Protein AF-A0AA85AE60-F1 (afdb_monomer_lite)

Secondary structure (DSSP, 8-state):
----TTSS------HHHHHTSHHHHHHHHHHHHHHHHHHHHHHHSEETTEETTTT-HHHHHHHHHHHHHHHHHHHHHHHHHHHHHHS--HHHHHHHHHHHHHHTT--

pLDDT: mean 76.86, std 14.76, range [42.75, 95.88]

Radius of gyration: 19.45 Å; chains: 1; bounding box: 52×34×49 Å

Foldseek 3Di:
DDDPVLPPPPPDPVVVVVCPPPVLVVLVVLLVVLVVQLVCLVPPQADPNAGPPVSDPVVSVVSNVVSVVSNVVSVVVSVVSVSVVSVPDPVVVVVVVVVCVVVVDPD

Structure (mmCIF, N/CA/C/O backbone):
data_AF-A0AA85AE60-F1
#
_entry.id   AF-A0AA85AE60-F1
#
loop_
_atom_site.group_PDB
_atom_site.id
_atom_site.type_symbol
_atom_site.label_atom_id
_atom_site.label_alt_id
_atom_site.label_comp_id
_atom_site.label_asym_id
_atom_site.label_entity_id
_atom_site.label_seq_id
_atom_site.pdbx_PDB_ins_code
_atom_site.Cartn_x
_atom_site.Cartn_y
_atom_site.Cartn_z
_atom_site.occupancy
_atom_site.B_iso_or_equiv
_atom_site.auth_seq_id
_atom_site.auth_comp_id
_atom_site.auth_asym_id
_atom_site.auth_atom_id
_atom_site.pdbx_PDB_model_num
ATOM 1 N N . MET A 1 1 ? -32.768 -12.875 -0.450 1.00 42.75 1 MET A N 1
ATOM 2 C CA . MET A 1 1 ? -32.727 -11.400 -0.407 1.00 42.75 1 MET A CA 1
ATOM 3 C C . MET A 1 1 ? -32.156 -11.028 0.954 1.00 42.75 1 MET A C 1
ATOM 5 O O . MET A 1 1 ? -32.898 -10.994 1.924 1.00 42.75 1 MET A O 1
ATOM 9 N N . PHE A 1 2 ? -30.829 -10.953 1.073 1.00 45.03 2 PHE A N 1
ATOM 10 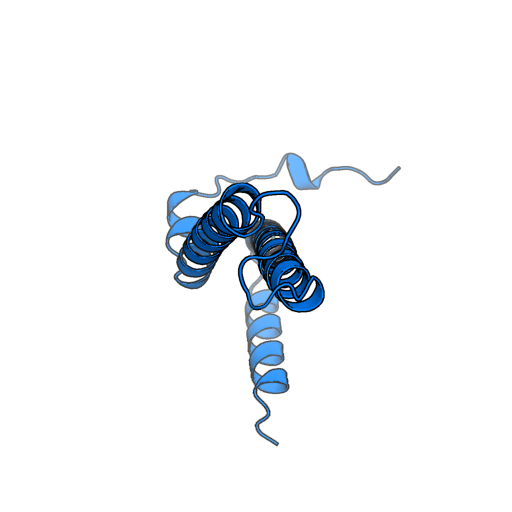C CA . PHE A 1 2 ? -30.182 -10.602 2.342 1.00 45.03 2 PHE A CA 1
ATOM 11 C C . PHE A 1 2 ? -30.382 -9.103 2.584 1.00 45.03 2 PHE A C 1
ATOM 13 O O . PHE A 1 2 ? -30.146 -8.332 1.650 1.00 45.03 2 PHE A O 1
ATOM 20 N N . PRO A 1 3 ? -30.848 -8.680 3.767 1.00 57.09 3 PRO A N 1
ATOM 21 C CA . PRO A 1 3 ? -31.067 -7.273 4.020 1.00 57.09 3 PRO A CA 1
ATOM 22 C C . PRO A 1 3 ? -29.710 -6.591 4.225 1.00 57.09 3 PRO A C 1
ATOM 24 O O . PRO A 1 3 ? -28.833 -7.075 4.941 1.00 57.09 3 PRO A O 1
ATOM 27 N N . ILE A 1 4 ? -29.530 -5.472 3.532 1.00 61.53 4 ILE A N 1
ATOM 28 C CA . ILE A 1 4 ? -28.332 -4.621 3.509 1.00 61.53 4 ILE A CA 1
ATOM 29 C C . ILE A 1 4 ? -28.291 -3.707 4.749 1.00 61.53 4 ILE A C 1
ATOM 31 O O . ILE A 1 4 ? -27.869 -2.555 4.675 1.00 61.53 4 ILE A O 1
ATOM 35 N N . ASP A 1 5 ? -28.701 -4.239 5.908 1.00 55.22 5 ASP A N 1
ATOM 36 C CA . ASP A 1 5 ? -28.937 -3.455 7.128 1.00 55.22 5 ASP A CA 1
ATOM 37 C C . ASP A 1 5 ? -27.684 -2.850 7.769 1.00 55.22 5 ASP A C 1
ATOM 39 O O . ASP A 1 5 ? -27.751 -1.932 8.586 1.00 55.22 5 ASP A O 1
ATOM 43 N N . TRP A 1 6 ? -26.515 -3.293 7.317 1.00 54.78 6 TRP A N 1
ATOM 44 C CA . TRP A 1 6 ? -25.213 -2.856 7.811 1.00 54.78 6 TRP A CA 1
ATO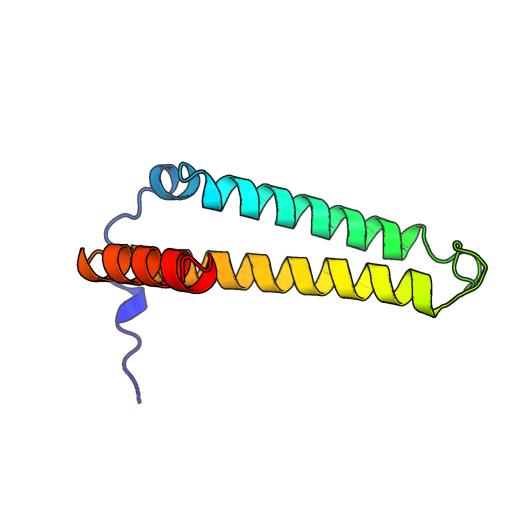M 45 C C . TRP A 1 6 ? -24.776 -1.478 7.305 1.00 54.78 6 TRP A C 1
ATOM 47 O O . TRP A 1 6 ? -23.822 -0.922 7.843 1.00 54.78 6 TRP A O 1
ATOM 57 N N . VAL A 1 7 ? -25.439 -0.916 6.286 1.00 55.22 7 VAL A N 1
ATOM 58 C CA . VAL A 1 7 ? -25.030 0.371 5.692 1.00 55.22 7 VAL A CA 1
ATOM 59 C C . VAL A 1 7 ? -25.624 1.571 6.438 1.00 55.22 7 VAL A C 1
ATOM 61 O O . VAL A 1 7 ? -24.998 2.623 6.489 1.00 55.22 7 VAL A O 1
ATOM 64 N N . TYR A 1 8 ? -26.802 1.439 7.055 1.00 52.97 8 TYR A N 1
ATOM 65 C CA . TYR A 1 8 ? -27.524 2.581 7.645 1.00 52.97 8 TYR A CA 1
ATOM 66 C C . TYR A 1 8 ? -27.244 2.818 9.134 1.00 52.97 8 TYR A C 1
ATOM 68 O O . TYR A 1 8 ? -27.627 3.859 9.663 1.00 52.97 8 TYR A O 1
ATOM 76 N N . THR A 1 9 ? -26.559 1.897 9.819 1.00 54.38 9 THR A N 1
ATOM 77 C CA . THR A 1 9 ? -26.266 2.011 11.259 1.00 54.38 9 THR A CA 1
ATOM 78 C C . THR A 1 9 ? -24.899 2.627 11.575 1.00 54.38 9 THR A C 1
ATOM 80 O O . THR A 1 9 ? -24.366 2.380 12.654 1.00 54.38 9 THR A O 1
ATOM 83 N N . THR A 1 10 ? -24.310 3.436 10.684 1.00 58.50 10 THR A N 1
ATOM 84 C CA . THR A 1 10 ? -23.038 4.125 10.965 1.00 58.50 10 THR A CA 1
ATOM 85 C C . THR A 1 10 ? -23.244 5.211 12.031 1.00 58.50 10 THR A C 1
ATOM 87 O O . THR A 1 10 ? -23.318 6.407 11.743 1.00 58.50 10 THR A O 1
ATOM 90 N N . THR A 1 11 ? -23.375 4.795 13.290 1.00 52.00 11 THR A N 1
ATOM 91 C CA . THR A 1 11 ? -23.123 5.607 14.478 1.00 52.00 11 THR A CA 1
ATOM 92 C C . THR A 1 11 ? -21.799 6.304 14.254 1.00 52.00 11 THR A C 1
ATOM 94 O O . THR A 1 11 ? -20.821 5.594 14.048 1.00 52.00 11 THR A O 1
ATOM 97 N N . ARG A 1 12 ? -21.798 7.647 14.205 1.00 53.22 12 ARG A N 1
ATOM 98 C CA . ARG A 1 12 ? -20.643 8.509 13.891 1.00 53.22 12 ARG A CA 1
ATOM 99 C C . ARG A 1 12 ? -19.307 7.796 14.132 1.00 53.22 12 ARG A C 1
ATOM 101 O O . ARG A 1 12 ? -18.786 7.819 15.244 1.00 53.22 12 ARG A O 1
ATOM 108 N N . LEU A 1 13 ? -18.757 7.159 13.096 1.00 55.78 13 LEU A N 1
ATOM 109 C CA . LEU A 1 13 ? -17.343 6.838 13.115 1.00 55.78 13 LEU A CA 1
ATOM 110 C C . LEU A 1 13 ? -16.679 8.199 13.005 1.00 55.78 13 LEU A C 1
ATOM 112 O O . LEU A 1 13 ? -16.704 8.792 11.930 1.00 55.78 13 LEU A O 1
ATOM 116 N N . GLU A 1 14 ? -16.182 8.723 14.123 1.00 64.50 14 GLU A N 1
ATOM 117 C CA . GLU A 1 14 ? -15.282 9.869 14.133 1.00 64.50 14 GLU A CA 1
ATOM 118 C C . GLU A 1 14 ? -14.069 9.445 13.285 1.00 64.50 14 GLU A C 1
ATOM 120 O O . GLU A 1 14 ? -13.224 8.676 13.756 1.00 64.50 14 GLU A O 1
ATOM 125 N N . PRO A 1 15 ? -13.978 9.857 12.001 1.00 65.06 15 PRO A N 1
ATOM 126 C CA . PRO A 1 15 ? -13.004 9.294 11.058 1.00 65.06 15 PRO A CA 1
ATOM 127 C C . PRO A 1 15 ? -11.575 9.560 11.536 1.00 65.06 15 PRO A C 1
ATOM 129 O O . PRO A 1 15 ? -10.637 8.831 11.219 1.00 65.06 15 PRO A O 1
ATOM 132 N N . ILE A 1 16 ? -11.439 10.607 12.348 1.00 69.12 16 ILE A N 1
ATOM 133 C CA . ILE A 1 16 ? -10.211 11.039 12.983 1.00 69.12 16 ILE A CA 1
ATOM 134 C C . ILE A 1 16 ? -9.649 9.986 13.947 1.00 69.12 16 ILE A C 1
ATOM 136 O O . ILE A 1 16 ? -8.437 9.786 13.966 1.00 69.12 16 ILE A O 1
ATOM 140 N N . ASP A 1 17 ? -10.493 9.255 14.681 1.00 71.06 17 ASP A N 1
ATOM 141 C CA . ASP A 1 17 ? -10.051 8.235 15.639 1.00 71.06 17 ASP A CA 1
ATOM 142 C C . ASP A 1 17 ? -9.656 6.930 14.940 1.00 71.06 17 ASP A C 1
ATOM 144 O O . ASP A 1 17 ? -8.734 6.238 15.380 1.00 71.06 17 ASP A O 1
ATOM 148 N N . TYR A 1 18 ? -10.294 6.623 13.807 1.00 70.94 18 TYR A N 1
ATOM 149 C CA . TYR A 1 18 ? -9.914 5.506 12.941 1.00 70.94 18 TYR A CA 1
ATOM 150 C C . TYR A 1 18 ? -8.541 5.738 12.299 1.00 70.94 18 TYR A C 1
ATOM 152 O O . TYR A 1 18 ? -7.648 4.893 12.397 1.00 70.94 18 TYR A O 1
ATOM 160 N N . VAL A 1 19 ? -8.339 6.920 11.708 1.00 76.81 19 VAL A N 1
ATOM 161 C CA . VAL A 1 19 ? -7.067 7.305 11.076 1.00 76.81 19 VAL A CA 1
ATOM 162 C C . VAL A 1 19 ? -5.936 7.411 12.102 1.00 76.81 19 VAL A C 1
ATOM 164 O O . VAL A 1 19 ? -4.779 7.193 11.758 1.00 76.81 19 VAL A O 1
ATOM 167 N N . ARG A 1 20 ? -6.239 7.672 13.380 1.00 79.06 20 ARG A N 1
ATOM 168 C CA . ARG A 1 20 ? -5.233 7.742 14.452 1.00 79.06 20 ARG A CA 1
ATOM 169 C C . ARG A 1 20 ? -4.595 6.393 14.789 1.00 79.06 20 ARG A C 1
ATOM 171 O O . ARG A 1 20 ? -3.565 6.356 15.462 1.00 79.06 20 ARG A O 1
ATOM 178 N N . LYS A 1 21 ? -5.181 5.277 14.349 1.00 79.81 21 LYS A N 1
ATOM 179 C CA . LYS A 1 21 ? -4.616 3.951 14.598 1.00 79.81 21 LYS A CA 1
ATOM 180 C C . LYS A 1 21 ? -3.289 3.802 13.839 1.00 79.81 21 LYS A C 1
ATOM 182 O O . LYS A 1 21 ? -3.283 3.925 12.614 1.00 79.81 21 LYS A O 1
ATOM 187 N N . PRO A 1 22 ? -2.175 3.454 14.510 1.00 84.44 22 PRO A N 1
ATOM 188 C CA . PRO A 1 22 ? -0.855 3.393 13.871 1.00 84.44 22 PRO A CA 1
ATOM 189 C C . PRO A 1 22 ? -0.812 2.409 12.691 1.00 84.44 22 PRO A C 1
ATOM 191 O O . PRO A 1 22 ? -0.172 2.677 11.678 1.00 84.44 22 PRO A O 1
ATOM 194 N N . GLN A 1 23 ? -1.566 1.311 12.785 1.00 84.00 23 GLN A N 1
ATOM 195 C CA . GLN A 1 23 ? -1.739 0.334 11.706 1.00 84.00 23 GLN A CA 1
ATOM 196 C C . GLN A 1 23 ? -2.395 0.922 10.444 1.00 84.00 23 GLN A C 1
ATOM 198 O O . GLN A 1 23 ? -1.960 0.619 9.336 1.00 84.00 23 GLN A O 1
ATOM 203 N N . VAL A 1 24 ? -3.395 1.799 10.592 1.00 86.75 24 VAL A N 1
ATOM 204 C CA . VAL A 1 24 ? -4.094 2.435 9.461 1.00 86.75 24 VAL A CA 1
ATOM 205 C C . VAL A 1 24 ? -3.168 3.433 8.772 1.00 86.75 24 VAL A C 1
ATOM 207 O O . VAL A 1 24 ? -3.072 3.436 7.547 1.00 86.75 24 VAL A O 1
ATOM 210 N N . ILE A 1 25 ? -2.417 4.218 9.552 1.00 88.31 25 ILE A N 1
ATOM 211 C CA . ILE A 1 25 ? -1.424 5.169 9.032 1.00 88.31 25 ILE A CA 1
ATOM 212 C C . ILE A 1 25 ? -0.372 4.437 8.197 1.00 88.31 25 ILE A C 1
ATOM 214 O O . ILE A 1 25 ? -0.094 4.833 7.067 1.00 88.31 25 ILE A O 1
ATOM 218 N N . LEU A 1 26 ? 0.180 3.341 8.724 1.00 91.69 26 LEU A N 1
ATOM 219 C CA . LEU A 1 26 ? 1.184 2.559 8.009 1.00 91.69 26 LEU A CA 1
ATOM 220 C C . LEU A 1 26 ? 0.628 1.995 6.694 1.00 91.69 26 LEU A C 1
ATOM 222 O O . LEU A 1 26 ? 1.285 2.100 5.661 1.00 91.69 26 LEU A O 1
ATOM 226 N N . ARG A 1 27 ? -0.600 1.456 6.700 1.00 91.12 27 ARG A N 1
ATOM 227 C CA . ARG A 1 27 ? -1.257 0.960 5.480 1.00 91.12 27 ARG A CA 1
ATOM 228 C C . ARG A 1 27 ? -1.475 2.070 4.451 1.00 91.12 27 ARG A C 1
ATOM 230 O O . ARG A 1 27 ? -1.231 1.836 3.274 1.00 91.12 27 ARG A O 1
ATOM 237 N N . LEU A 1 28 ? -1.874 3.272 4.872 1.00 91.44 28 LEU A N 1
ATOM 238 C CA . LEU A 1 28 ? -2.022 4.423 3.972 1.00 91.44 28 LEU A CA 1
ATOM 239 C C . LEU A 1 28 ? -0.688 4.822 3.330 1.00 91.44 28 LEU A C 1
ATOM 241 O O . LEU A 1 28 ? -0.641 5.059 2.125 1.00 91.44 28 LEU A O 1
ATOM 245 N N . ILE A 1 29 ? 0.403 4.835 4.101 1.00 94.94 29 ILE A N 1
ATOM 246 C CA . ILE A 1 29 ? 1.749 5.101 3.573 1.00 94.94 29 ILE A CA 1
ATOM 247 C C . ILE A 1 29 ? 2.137 4.038 2.537 1.00 94.94 29 ILE A C 1
ATOM 249 O O . ILE A 1 29 ? 2.596 4.385 1.451 1.00 94.94 29 ILE A O 1
ATOM 253 N N . ILE A 1 30 ? 1.906 2.754 2.834 1.00 94.94 30 ILE A N 1
ATOM 254 C CA . ILE A 1 30 ? 2.210 1.647 1.913 1.00 94.94 30 ILE A CA 1
ATOM 255 C C . ILE A 1 30 ? 1.388 1.754 0.625 1.00 94.94 30 ILE A C 1
ATOM 257 O O . ILE A 1 30 ? 1.927 1.536 -0.454 1.00 94.94 30 ILE A O 1
ATOM 261 N N . VAL A 1 31 ? 0.108 2.125 0.711 1.00 94.75 31 VAL A N 1
ATOM 262 C CA . VAL A 1 31 ? -0.740 2.351 -0.471 1.00 94.75 31 VAL A CA 1
ATOM 263 C C . VAL A 1 31 ? -0.159 3.451 -1.357 1.00 94.75 31 VAL A C 1
ATOM 265 O O . VAL A 1 31 ? -0.071 3.264 -2.568 1.00 94.75 31 VAL A O 1
ATOM 268 N N . ILE A 1 32 ? 0.274 4.572 -0.771 1.00 95.50 32 ILE A N 1
ATOM 269 C CA . ILE A 1 32 ? 0.887 5.677 -1.522 1.00 95.50 32 ILE A CA 1
ATOM 270 C C . ILE A 1 32 ? 2.179 5.211 -2.198 1.00 95.50 32 ILE A C 1
ATOM 272 O O . ILE A 1 32 ? 2.347 5.430 -3.397 1.00 95.50 32 ILE A O 1
ATOM 276 N N . LEU A 1 33 ? 3.064 4.535 -1.461 1.00 93.94 33 LEU A N 1
ATOM 277 C CA . LEU A 1 33 ? 4.313 4.004 -2.012 1.00 93.94 33 LEU A CA 1
ATOM 278 C C . LEU A 1 33 ? 4.052 3.007 -3.149 1.00 93.94 33 LEU A C 1
ATOM 280 O O . LEU A 1 33 ? 4.653 3.133 -4.209 1.00 93.94 33 LEU A O 1
ATOM 284 N N . ALA A 1 34 ? 3.091 2.095 -2.985 1.00 94.94 34 ALA A N 1
ATOM 285 C CA . ALA A 1 34 ? 2.727 1.131 -4.020 1.00 94.94 34 ALA A CA 1
ATOM 286 C C . ALA A 1 34 ? 2.216 1.811 -5.302 1.00 94.94 34 ALA A C 1
ATOM 288 O O . ALA A 1 34 ? 2.564 1.383 -6.400 1.00 94.94 34 ALA A O 1
ATOM 289 N N . VAL A 1 35 ? 1.428 2.888 -5.191 1.00 94.25 35 VAL A N 1
ATOM 290 C CA . VAL A 1 35 ? 0.970 3.671 -6.355 1.00 94.25 35 VAL A CA 1
ATOM 291 C C . VAL A 1 35 ? 2.141 4.359 -7.056 1.00 94.25 35 VAL A C 1
ATOM 293 O O . VAL A 1 35 ? 2.208 4.352 -8.287 1.00 94.25 35 VAL A O 1
ATOM 296 N N . VAL A 1 36 ? 3.073 4.927 -6.289 1.00 94.56 36 VAL A N 1
ATOM 297 C CA . VAL A 1 36 ? 4.289 5.546 -6.834 1.00 94.56 36 VAL A CA 1
ATOM 298 C C . VAL A 1 36 ? 5.137 4.506 -7.570 1.00 94.56 36 VAL A C 1
ATOM 300 O O . VAL A 1 36 ? 5.525 4.751 -8.711 1.00 94.56 36 VAL A O 1
ATOM 303 N N . ASP A 1 37 ? 5.349 3.326 -6.986 1.00 92.38 37 ASP A N 1
ATOM 304 C CA . ASP A 1 37 ? 6.097 2.242 -7.630 1.00 92.38 37 ASP A CA 1
ATOM 305 C C . ASP A 1 37 ? 5.424 1.767 -8.920 1.00 92.38 37 ASP A C 1
ATOM 307 O O . ASP A 1 37 ? 6.098 1.597 -9.933 1.00 92.38 37 ASP A O 1
ATOM 311 N N . ILE A 1 38 ? 4.094 1.620 -8.942 1.00 92.62 38 ILE A N 1
ATOM 312 C CA . ILE A 1 38 ? 3.361 1.269 -10.170 1.00 92.62 38 ILE A CA 1
ATOM 313 C C . ILE A 1 38 ? 3.602 2.322 -11.263 1.00 92.62 38 ILE A C 1
ATOM 315 O O . ILE A 1 38 ? 3.846 1.965 -12.418 1.00 92.62 38 ILE A O 1
ATOM 319 N N . ALA A 1 39 ? 3.577 3.613 -10.916 1.00 91.50 39 ALA A N 1
ATOM 320 C CA . ALA A 1 39 ? 3.827 4.694 -11.868 1.00 91.50 39 ALA A CA 1
ATOM 321 C C . ALA A 1 39 ? 5.267 4.680 -12.405 1.00 91.50 39 ALA A C 1
ATOM 323 O O . ALA A 1 39 ? 5.476 4.897 -13.602 1.00 91.50 39 ALA A O 1
ATOM 324 N N . ILE A 1 40 ? 6.253 4.393 -11.550 1.00 89.56 40 ILE A N 1
ATOM 325 C CA . ILE A 1 40 ? 7.657 4.244 -11.953 1.00 89.56 40 ILE A CA 1
ATOM 326 C C . ILE A 1 40 ? 7.812 3.032 -12.871 1.00 89.56 40 ILE A C 1
ATOM 328 O O . ILE A 1 40 ? 8.441 3.136 -13.922 1.00 89.56 40 ILE A O 1
ATOM 332 N N . VAL A 1 41 ? 7.205 1.896 -12.528 1.00 88.88 41 VAL A N 1
ATOM 333 C CA . VAL A 1 41 ? 7.315 0.677 -13.332 1.00 88.88 41 VAL A CA 1
ATOM 334 C C . VAL A 1 41 ? 6.664 0.863 -14.708 1.00 88.88 41 VAL A C 1
ATOM 336 O O . VAL A 1 41 ? 7.208 0.418 -15.718 1.00 88.88 41 VAL A O 1
ATOM 339 N N . HIS A 1 42 ? 5.533 1.567 -14.783 1.00 86.56 42 HIS A N 1
ATOM 340 C CA . HIS A 1 42 ? 4.842 1.795 -16.050 1.00 86.56 42 HIS A CA 1
ATOM 341 C C . HIS A 1 42 ? 5.583 2.773 -16.975 1.00 86.56 42 HIS A C 1
ATOM 343 O O . HIS A 1 42 ? 5.647 2.538 -18.179 1.00 86.56 42 HIS A O 1
ATOM 349 N N . ASN A 1 43 ? 6.161 3.847 -16.425 1.00 85.19 43 ASN A N 1
ATOM 350 C CA . ASN A 1 43 ? 6.783 4.910 -17.225 1.00 85.19 43 ASN A CA 1
ATOM 351 C C . ASN A 1 43 ? 8.300 4.755 -17.406 1.00 85.19 43 ASN A C 1
ATOM 353 O O . ASN A 1 43 ? 8.848 5.227 -18.397 1.00 85.19 43 ASN A O 1
ATOM 357 N N . GLY A 1 44 ? 8.989 4.154 -16.435 1.00 79.00 44 GLY A N 1
ATOM 358 C CA . GLY A 1 44 ? 10.452 4.132 -16.356 1.00 79.00 44 GLY A CA 1
ATOM 359 C C . GLY A 1 44 ? 11.088 2.756 -16.537 1.00 79.00 44 GLY A C 1
ATOM 360 O O . GLY A 1 44 ? 12.274 2.679 -16.848 1.00 79.00 44 GLY A O 1
ATOM 361 N N . CYS A 1 45 ? 10.333 1.665 -16.373 1.00 78.12 45 CYS A N 1
ATOM 362 C CA . CYS A 1 45 ? 10.897 0.314 -16.482 1.00 78.12 45 CYS A CA 1
ATOM 363 C C . CYS A 1 45 ? 10.960 -0.208 -17.921 1.00 78.12 45 CYS A C 1
ATOM 365 O O . CYS A 1 45 ? 11.692 -1.161 -18.172 1.00 78.12 45 CYS A O 1
ATOM 367 N N . TYR A 1 46 ? 10.232 0.398 -18.865 1.00 79.25 46 TYR A N 1
ATOM 368 C CA . TYR A 1 46 ? 10.225 -0.010 -20.270 1.00 79.25 46 TYR A CA 1
ATOM 369 C C . TYR A 1 46 ? 10.731 1.119 -21.169 1.00 79.25 46 TYR A C 1
ATOM 371 O O . TYR A 1 46 ? 10.076 2.147 -21.315 1.00 79.25 46 TYR A O 1
ATOM 379 N N . ILE A 1 47 ? 11.874 0.908 -21.823 1.00 80.38 47 ILE A N 1
ATOM 380 C CA . ILE A 1 47 ? 12.420 1.818 -22.837 1.00 80.38 47 ILE A CA 1
ATOM 381 C C . ILE A 1 47 ? 12.403 1.079 -24.180 1.00 80.38 47 ILE A C 1
ATOM 383 O O . ILE A 1 47 ? 12.950 -0.014 -24.292 1.00 80.38 47 ILE A O 1
ATOM 387 N N . TYR A 1 48 ? 11.730 1.633 -25.196 1.00 78.88 48 TYR A N 1
ATOM 388 C CA . TYR A 1 48 ? 11.557 1.003 -26.523 1.00 78.88 48 TYR A CA 1
ATOM 389 C C . TYR A 1 48 ? 11.043 -0.457 -26.479 1.00 78.88 48 TYR A C 1
ATOM 391 O O . TYR A 1 48 ? 11.428 -1.289 -27.297 1.00 78.88 48 TYR A O 1
ATOM 399 N N . GLY A 1 49 ? 10.181 -0.789 -25.509 1.00 73.38 49 GLY A N 1
ATOM 400 C CA . GLY A 1 49 ? 9.631 -2.143 -25.338 1.00 73.38 49 GLY A CA 1
ATOM 401 C C . GLY A 1 49 ? 10.579 -3.151 -24.672 1.00 73.38 49 GLY A C 1
ATOM 402 O O . GLY A 1 49 ? 10.239 -4.329 -24.565 1.00 73.38 49 GLY A O 1
ATOM 403 N N . LYS A 1 50 ? 11.750 -2.710 -24.200 1.00 76.19 50 LYS A N 1
ATOM 404 C CA . LYS A 1 50 ? 12.716 -3.515 -23.444 1.00 76.19 50 LYS A CA 1
ATOM 405 C C . LYS A 1 50 ? 12.688 -3.126 -21.968 1.00 76.19 50 LYS A C 1
ATOM 407 O O . LYS A 1 50 ? 12.605 -1.943 -21.642 1.00 76.19 50 LYS A O 1
ATOM 412 N N . CYS A 1 51 ? 12.756 -4.124 -21.087 1.00 80.88 51 CYS A N 1
ATOM 413 C CA . CYS A 1 51 ? 12.886 -3.891 -19.651 1.00 80.88 51 CYS A CA 1
ATOM 414 C C . CYS A 1 51 ? 14.264 -3.276 -19.348 1.00 80.88 51 CYS A C 1
ATOM 416 O O . CYS A 1 51 ? 15.281 -3.768 -19.838 1.00 80.88 51 CYS A O 1
ATOM 418 N N . LEU A 1 52 ? 14.302 -2.212 -18.541 1.00 83.62 52 LEU A N 1
ATOM 419 C CA . LEU A 1 52 ? 15.532 -1.506 -18.161 1.00 83.62 52 LEU A CA 1
ATOM 420 C C . LEU A 1 52 ? 16.490 -2.408 -17.362 1.00 83.62 52 LEU A C 1
ATOM 422 O O . LEU A 1 52 ? 17.709 -2.307 -17.488 1.00 83.62 52 LEU A O 1
ATOM 426 N N . PHE A 1 53 ? 15.936 -3.315 -16.555 1.00 78.25 53 PHE A N 1
ATOM 427 C CA . PHE A 1 53 ? 16.696 -4.283 -15.774 1.00 78.25 53 PHE A CA 1
ATOM 428 C C . PHE A 1 53 ? 17.120 -5.465 -16.650 1.00 78.25 53 PHE A C 1
ATOM 430 O O . PHE A 1 53 ? 16.439 -6.485 -16.725 1.00 78.25 53 PHE A O 1
ATOM 437 N N . ASN A 1 54 ? 18.273 -5.318 -17.308 1.00 79.94 54 ASN A N 1
ATOM 438 C CA . ASN A 1 54 ? 18.967 -6.399 -18.019 1.00 79.94 54 ASN A CA 1
ATOM 439 C C . ASN A 1 54 ? 18.155 -7.040 -19.167 1.00 79.94 54 ASN A C 1
ATOM 441 O O . ASN A 1 54 ? 18.310 -8.224 -19.447 1.00 79.94 54 ASN A O 1
ATOM 445 N N . GLU A 1 55 ? 17.257 -6.281 -19.808 1.00 77.69 55 GLU A N 1
ATOM 446 C CA . GLU A 1 55 ? 16.319 -6.770 -20.836 1.00 77.69 55 GLU A CA 1
ATOM 447 C C . GLU A 1 55 ? 15.438 -7.957 -20.402 1.00 77.69 55 GLU A C 1
ATOM 449 O O . GLU A 1 55 ? 14.724 -8.538 -21.223 1.00 77.69 55 GLU A O 1
ATOM 454 N N . ASP A 1 56 ? 15.439 -8.295 -19.113 1.00 81.81 56 ASP A N 1
ATOM 455 C CA . ASP A 1 56 ? 14.701 -9.422 -18.576 1.00 81.81 56 ASP A CA 1
ATOM 456 C C . ASP A 1 56 ? 13.286 -8.983 -18.203 1.00 81.81 56 ASP A C 1
ATOM 458 O O . ASP A 1 56 ? 13.043 -8.267 -17.229 1.00 81.81 56 ASP A O 1
ATOM 462 N N . GLN A 1 57 ? 12.323 -9.440 -18.998 1.00 81.88 57 GLN A N 1
ATOM 463 C CA . GLN A 1 57 ? 10.911 -9.136 -18.790 1.00 81.88 57 GLN A CA 1
ATOM 464 C C . GLN A 1 57 ? 10.385 -9.688 -17.458 1.00 81.88 57 GLN A C 1
ATOM 466 O O . GLN A 1 57 ? 9.451 -9.111 -16.896 1.00 81.88 57 GLN A O 1
ATOM 471 N N . ALA A 1 58 ? 10.988 -10.757 -16.924 1.00 84.69 58 ALA A N 1
ATOM 472 C CA . ALA A 1 58 ? 10.574 -11.330 -15.649 1.00 84.69 58 ALA A CA 1
ATOM 473 C C . ALA A 1 58 ? 10.830 -10.362 -14.485 1.00 84.69 58 ALA A C 1
ATOM 475 O O . ALA A 1 58 ? 9.994 -10.248 -13.591 1.00 84.69 58 ALA A O 1
ATOM 476 N N . SER A 1 59 ? 11.926 -9.605 -14.534 1.00 85.75 59 SER A N 1
ATOM 477 C CA . SER A 1 59 ? 12.303 -8.647 -13.492 1.00 85.75 59 SER A CA 1
ATOM 478 C C . SER A 1 59 ? 11.334 -7.458 -13.417 1.00 85.75 59 SER A C 1
ATOM 480 O O . SER A 1 59 ? 10.773 -7.183 -12.354 1.00 85.75 59 SER A O 1
ATOM 482 N N . CYS A 1 60 ? 11.043 -6.803 -14.551 1.00 84.81 60 CYS A N 1
ATOM 483 C CA . CYS A 1 60 ? 10.035 -5.732 -14.602 1.00 84.81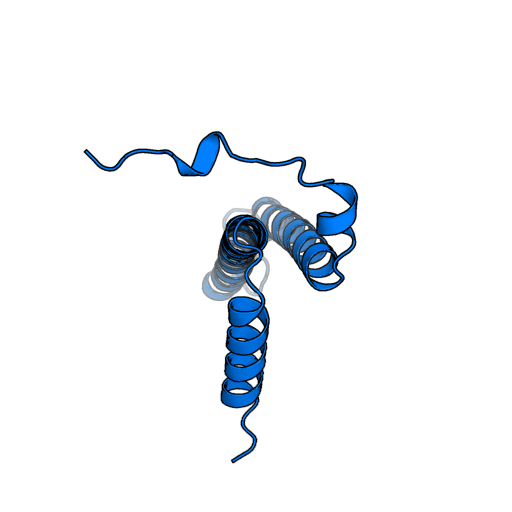 60 CYS A CA 1
ATOM 484 C C . CYS A 1 60 ? 8.629 -6.239 -14.240 1.00 84.81 60 CYS A C 1
ATOM 486 O O . CYS A 1 60 ? 7.870 -5.548 -13.555 1.00 84.81 60 CYS A O 1
ATOM 488 N N . GLY A 1 61 ? 8.273 -7.444 -14.701 1.00 88.56 61 GLY A N 1
ATOM 489 C CA . GLY A 1 61 ? 6.990 -8.076 -14.400 1.00 88.56 61 GLY A CA 1
ATOM 490 C C . GLY A 1 61 ? 6.831 -8.401 -12.916 1.00 88.56 61 GLY A C 1
ATOM 491 O O . GLY A 1 61 ? 5.772 -8.148 -12.345 1.00 88.56 61 GLY A O 1
ATOM 492 N N . TYR A 1 62 ? 7.887 -8.888 -12.266 1.00 90.25 62 TYR A N 1
ATOM 493 C CA . TYR A 1 62 ? 7.880 -9.195 -10.839 1.00 90.25 62 TYR A CA 1
ATOM 494 C C . TYR A 1 62 ? 7.616 -7.948 -9.988 1.00 90.25 62 TYR A C 1
ATOM 496 O O . TYR A 1 62 ? 6.730 -7.972 -9.135 1.00 90.25 62 TYR A O 1
ATOM 504 N N . SER A 1 63 ? 8.304 -6.836 -10.266 1.00 88.94 63 SER A N 1
ATOM 505 C CA . SER A 1 63 ? 8.056 -5.563 -9.576 1.00 88.94 63 SER A CA 1
ATOM 506 C C . SER A 1 63 ? 6.620 -5.070 -9.773 1.00 88.94 63 SER A C 1
ATOM 508 O O . SER A 1 63 ? 5.973 -4.675 -8.806 1.00 88.94 63 SER A O 1
ATOM 510 N N . LEU A 1 64 ? 6.079 -5.159 -10.995 1.00 91.69 64 LEU A N 1
ATOM 511 C CA . LEU A 1 64 ? 4.690 -4.777 -11.270 1.00 91.69 64 LEU A CA 1
ATOM 512 C C . LEU A 1 64 ? 3.689 -5.626 -10.470 1.00 91.69 64 LEU A C 1
ATOM 514 O O . LEU A 1 64 ? 2.740 -5.093 -9.890 1.00 91.69 64 LEU A O 1
ATOM 518 N N . LEU A 1 65 ? 3.909 -6.943 -10.423 1.00 94.38 65 LEU A N 1
ATOM 519 C CA . LEU A 1 65 ? 3.064 -7.878 -9.683 1.00 94.38 65 LEU A CA 1
ATOM 520 C C . LEU A 1 65 ? 3.120 -7.625 -8.175 1.00 94.38 65 LEU A C 1
ATOM 522 O O . LEU A 1 65 ? 2.074 -7.623 -7.522 1.00 94.38 65 LEU A O 1
ATOM 526 N N . LEU A 1 66 ? 4.310 -7.382 -7.621 1.00 94.62 66 LEU A N 1
ATOM 527 C CA . LEU A 1 66 ? 4.496 -7.086 -6.201 1.00 94.62 66 LEU A CA 1
ATOM 528 C C . LEU A 1 66 ? 3.757 -5.814 -5.778 1.00 94.62 66 LEU A C 1
ATOM 530 O O . LEU A 1 66 ? 2.991 -5.843 -4.809 1.00 94.62 66 LEU A O 1
ATOM 534 N N . SER A 1 67 ? 3.947 -4.709 -6.502 1.00 93.69 67 SER A N 1
ATOM 535 C CA . SER A 1 67 ? 3.321 -3.429 -6.154 1.00 93.69 67 SER A CA 1
ATOM 536 C C . SER A 1 67 ? 1.801 -3.485 -6.337 1.00 93.69 67 SER A C 1
ATOM 538 O O . SER A 1 67 ? 1.059 -3.032 -5.465 1.00 93.69 67 SER A O 1
ATOM 540 N N . SER A 1 68 ? 1.315 -4.125 -7.408 1.00 95.00 68 SER A N 1
ATOM 541 C CA . SER A 1 68 ? -0.123 -4.316 -7.641 1.00 95.00 68 SER A CA 1
ATOM 542 C C . SER A 1 68 ? -0.780 -5.175 -6.554 1.00 95.00 68 SER A C 1
ATOM 544 O O . SER A 1 68 ? -1.812 -4.791 -5.999 1.00 95.00 68 SER A O 1
ATOM 546 N N . SER A 1 69 ? -0.152 -6.292 -6.175 1.00 95.31 69 SER A N 1
ATOM 547 C CA . SER A 1 69 ? -0.659 -7.167 -5.109 1.00 95.31 69 SER A CA 1
ATOM 548 C C . SER A 1 69 ? -0.692 -6.447 -3.761 1.00 95.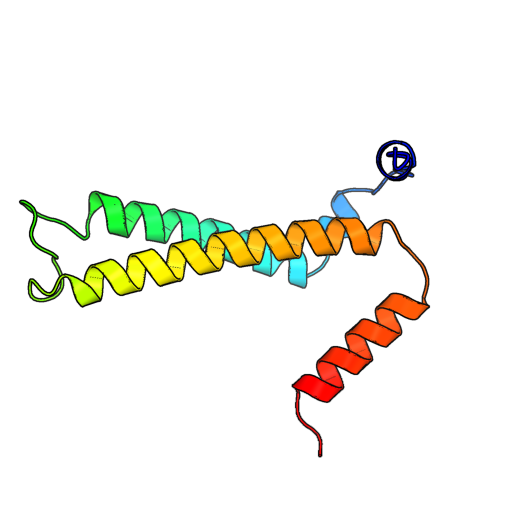31 69 SER A C 1
ATOM 550 O O . SER A 1 69 ? -1.675 -6.539 -3.028 1.00 95.31 69 SER A O 1
ATOM 552 N N . THR A 1 70 ? 0.353 -5.676 -3.453 1.00 95.38 70 THR A N 1
ATOM 553 C CA . THR A 1 70 ? 0.453 -4.891 -2.215 1.00 95.38 70 THR A CA 1
ATOM 554 C C . THR A 1 70 ? -0.654 -3.844 -2.117 1.00 95.38 70 THR A C 1
ATOM 556 O O . THR A 1 70 ? -1.282 -3.710 -1.064 1.00 95.38 70 THR A O 1
ATOM 559 N N . PHE A 1 71 ? -0.942 -3.140 -3.215 1.00 94.31 71 PHE A N 1
ATOM 560 C CA . PHE A 1 71 ? -2.027 -2.162 -3.282 1.00 94.31 71 PHE A CA 1
ATOM 561 C C . PHE A 1 71 ? -3.390 -2.804 -2.986 1.00 94.31 71 PHE A C 1
ATOM 563 O O . PHE A 1 71 ? -4.128 -2.324 -2.124 1.00 94.31 71 PHE A O 1
ATOM 570 N N . ILE A 1 72 ? -3.696 -3.933 -3.637 1.00 95.88 72 ILE A N 1
ATOM 571 C CA . ILE A 1 72 ? -4.965 -4.655 -3.454 1.00 95.88 72 ILE A CA 1
ATOM 572 C C . ILE A 1 72 ? -5.098 -5.168 -2.018 1.00 95.88 72 ILE A C 1
ATOM 574 O O . ILE A 1 72 ? -6.141 -4.981 -1.392 1.00 95.88 72 ILE A O 1
ATOM 578 N N . LEU A 1 73 ? -4.041 -5.776 -1.473 1.00 94.56 73 LEU A N 1
ATOM 579 C CA . LEU A 1 73 ? -4.041 -6.280 -0.101 1.00 94.56 73 LEU A CA 1
ATOM 580 C C . LEU A 1 73 ? -4.281 -5.152 0.902 1.00 94.56 73 LEU A C 1
ATOM 582 O O . LEU A 1 73 ? -5.131 -5.287 1.779 1.00 94.56 73 LEU A O 1
ATOM 586 N N . CYS A 1 74 ? -3.586 -4.022 0.772 1.00 93.06 74 CYS A N 1
ATOM 587 C CA . CYS A 1 74 ? -3.759 -2.909 1.702 1.00 93.06 74 CYS A CA 1
ATOM 588 C C . CYS A 1 74 ? -5.171 -2.317 1.651 1.00 93.06 74 CYS A C 1
ATOM 590 O O . CYS A 1 74 ? -5.737 -2.034 2.707 1.00 93.06 74 CYS A O 1
ATOM 592 N N . LEU A 1 75 ? -5.764 -2.187 0.460 1.00 92.19 75 LEU A N 1
ATOM 593 C CA . LEU A 1 75 ? -7.157 -1.759 0.319 1.00 92.19 75 LEU A CA 1
ATOM 594 C C . LEU A 1 75 ? -8.134 -2.757 0.945 1.00 92.19 75 LEU A C 1
ATOM 596 O O . LEU A 1 75 ? -9.052 -2.342 1.649 1.00 92.19 75 LEU A O 1
ATOM 600 N N . ALA A 1 76 ? -7.926 -4.058 0.732 1.00 92.31 76 ALA A N 1
ATOM 601 C CA . ALA A 1 76 ? -8.766 -5.098 1.319 1.00 92.31 76 ALA A CA 1
ATOM 602 C C . ALA A 1 76 ? -8.709 -5.070 2.853 1.00 92.31 76 ALA A C 1
ATOM 604 O O . ALA A 1 76 ? -9.745 -5.130 3.511 1.00 92.31 76 ALA A O 1
ATOM 605 N N . TYR A 1 77 ? -7.516 -4.912 3.431 1.00 87.50 77 TYR A N 1
ATOM 606 C CA . TYR A 1 77 ? -7.358 -4.785 4.877 1.00 87.50 77 TYR A CA 1
ATOM 607 C C . TYR A 1 77 ? -7.989 -3.507 5.438 1.00 87.50 77 TYR A C 1
ATOM 609 O O . TYR A 1 77 ? -8.643 -3.583 6.469 1.00 87.50 77 TYR A O 1
ATOM 617 N N . LEU A 1 78 ? -7.855 -2.359 4.762 1.00 87.31 78 LEU A N 1
ATOM 618 C CA . LEU A 1 78 ? -8.534 -1.122 5.176 1.00 87.31 78 LEU A CA 1
ATOM 619 C C . LEU A 1 78 ? -10.058 -1.302 5.197 1.00 87.31 78 LEU A C 1
ATOM 621 O O . LEU A 1 78 ? -10.719 -0.908 6.154 1.00 87.31 78 LEU A O 1
ATOM 625 N N . TRP A 1 79 ? -10.612 -1.956 4.175 1.00 85.31 79 TRP A N 1
ATOM 626 C CA . TRP A 1 79 ? -12.034 -2.299 4.128 1.00 85.31 79 TRP A CA 1
ATOM 627 C C . TRP A 1 79 ? -12.457 -3.235 5.263 1.00 85.31 79 TRP A C 1
ATOM 629 O O . TRP A 1 79 ? -13.478 -2.995 5.905 1.00 85.31 79 TRP A O 1
ATOM 639 N N . LEU A 1 80 ? -11.676 -4.281 5.535 1.00 83.94 80 LEU A N 1
ATOM 640 C CA . LEU A 1 80 ? -11.934 -5.199 6.646 1.00 83.94 80 LEU A CA 1
ATOM 641 C C . LEU A 1 80 ? -11.873 -4.483 7.998 1.00 83.94 80 LEU A C 1
ATOM 643 O O . LEU A 1 80 ? -12.749 -4.703 8.831 1.00 83.94 80 LEU A O 1
ATOM 647 N N . ASP A 1 81 ? -10.896 -3.597 8.196 1.00 80.62 81 ASP A N 1
ATOM 648 C CA . ASP A 1 81 ? -10.747 -2.806 9.419 1.00 80.62 81 ASP A CA 1
ATOM 649 C C . ASP A 1 81 ? -11.972 -1.901 9.652 1.00 80.62 81 ASP A C 1
ATOM 651 O O . ASP A 1 81 ? -12.444 -1.801 10.782 1.00 80.62 81 ASP A O 1
ATOM 655 N N . LEU A 1 82 ? -12.541 -1.301 8.596 1.00 76.06 82 LEU A N 1
ATOM 656 C CA . LEU A 1 82 ? -13.778 -0.507 8.690 1.00 76.06 82 LEU A CA 1
ATOM 657 C C . LEU A 1 82 ? -14.989 -1.357 9.099 1.00 76.06 82 LEU A C 1
ATOM 659 O O . LEU A 1 82 ? -15.797 -0.930 9.924 1.00 76.06 82 LEU A O 1
ATOM 663 N N . ILE A 1 83 ? -15.117 -2.564 8.541 1.00 74.62 83 ILE A N 1
ATOM 664 C CA . ILE A 1 83 ? -16.207 -3.492 8.879 1.00 74.62 83 ILE A CA 1
ATOM 665 C C . ILE A 1 83 ? -16.069 -3.965 10.329 1.00 74.62 83 ILE A C 1
ATOM 667 O O . ILE A 1 83 ? -17.055 -4.006 11.063 1.00 74.62 83 ILE A O 1
ATOM 671 N N . VAL A 1 84 ? -14.851 -4.305 10.752 1.00 70.94 84 VAL A N 1
ATOM 672 C CA . VAL A 1 84 ? -14.560 -4.768 12.112 1.00 70.94 84 VAL A CA 1
ATOM 673 C C . VAL A 1 84 ? -14.777 -3.663 13.141 1.00 70.94 84 VAL A C 1
ATOM 675 O O . VAL A 1 84 ? -15.361 -3.931 14.186 1.00 70.94 84 VAL A O 1
ATOM 678 N N . ASP A 1 85 ? -14.365 -2.425 12.864 1.00 63.81 85 ASP A N 1
ATOM 679 C CA . ASP A 1 85 ? -14.592 -1.307 13.786 1.00 63.81 85 ASP A CA 1
ATOM 680 C C . ASP A 1 85 ? -16.068 -0.943 13.944 1.00 63.81 85 ASP A C 1
ATOM 682 O O . ASP A 1 85 ? -16.473 -0.510 15.023 1.00 63.81 85 ASP A O 1
ATOM 686 N N . ASN A 1 86 ? -16.884 -1.177 12.914 1.00 58.16 86 ASN A N 1
ATOM 687 C CA . ASN A 1 86 ? -18.339 -1.057 13.009 1.00 58.16 86 ASN A CA 1
ATOM 688 C C . ASN A 1 86 ? -18.952 -2.123 13.946 1.00 58.16 86 ASN A C 1
ATOM 690 O O . ASN A 1 86 ? -20.037 -1.930 14.489 1.00 58.16 86 ASN A O 1
ATOM 694 N N . VAL A 1 87 ? -18.251 -3.240 14.180 1.00 58.00 87 VAL A N 1
ATOM 695 C CA . VAL A 1 87 ? -18.637 -4.306 15.116 1.00 58.00 87 VAL A CA 1
ATOM 696 C C . VAL A 1 87 ? -17.823 -4.157 16.408 1.00 58.00 87 VAL A C 1
ATOM 698 O O . VAL A 1 87 ? -16.902 -4.917 16.701 1.00 58.00 87 VAL A O 1
ATOM 701 N N . SER A 1 88 ? -18.143 -3.152 17.224 1.00 51.47 88 SER A N 1
ATOM 702 C CA . SER A 1 88 ? -17.428 -2.869 18.478 1.00 51.47 88 SER A CA 1
ATOM 703 C C . SER A 1 88 ? -17.783 -3.834 19.629 1.00 51.47 88 SER A C 1
ATOM 705 O O . SER A 1 88 ? -18.149 -3.409 20.724 1.00 51.47 88 SER A O 1
ATOM 707 N N . SER A 1 89 ? -17.682 -5.145 19.419 1.00 53.16 89 SER A N 1
ATOM 708 C CA . SER A 1 89 ? -17.728 -6.144 20.497 1.00 53.16 89 SER A CA 1
ATOM 709 C C . SER A 1 89 ? -16.304 -6.515 20.926 1.00 53.16 89 SER A C 1
ATOM 711 O O . SER A 1 89 ? -15.473 -6.893 20.098 1.00 53.16 89 SER A O 1
ATOM 713 N N . ILE A 1 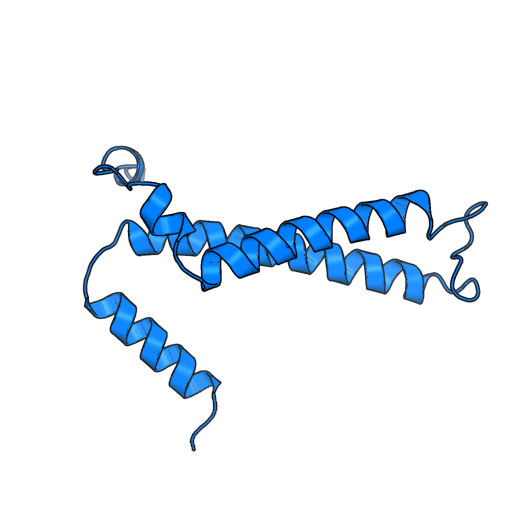90 ? -16.024 -6.408 22.232 1.00 56.06 90 ILE A N 1
ATOM 714 C CA . ILE A 1 90 ? -14.731 -6.663 22.910 1.00 56.06 90 ILE A CA 1
ATOM 715 C C . ILE A 1 90 ? -14.109 -8.018 22.501 1.00 56.06 90 ILE A C 1
ATOM 717 O O . ILE A 1 90 ? -12.886 -8.168 22.455 1.00 56.06 90 ILE A O 1
ATOM 721 N N . ASP A 1 91 ? -14.951 -8.971 22.104 1.00 56.59 91 ASP A N 1
ATOM 722 C CA . ASP A 1 91 ? -14.582 -10.304 21.630 1.00 56.59 91 ASP A CA 1
ATOM 723 C C . ASP A 1 91 ? -13.701 -10.313 20.372 1.00 56.59 91 ASP A C 1
ATOM 725 O O . ASP A 1 91 ? -12.845 -11.189 20.225 1.00 56.59 91 ASP A O 1
ATOM 729 N N . ILE A 1 92 ? -13.849 -9.336 19.470 1.00 62.91 92 ILE A N 1
ATOM 730 C CA . ILE A 1 92 ? -13.097 -9.321 18.204 1.00 62.91 92 ILE A CA 1
ATOM 731 C C . ILE A 1 92 ? -11.641 -8.912 18.435 1.00 62.91 92 ILE A C 1
ATOM 733 O O . ILE A 1 92 ? -10.735 -9.517 17.864 1.00 62.91 92 ILE A O 1
ATOM 737 N N . ARG A 1 93 ? -11.391 -7.969 19.351 1.00 61.97 93 ARG A N 1
ATOM 738 C CA . ARG A 1 93 ? -10.026 -7.568 19.738 1.00 61.97 93 ARG A CA 1
ATOM 739 C C . ARG A 1 93 ? -9.253 -8.727 20.366 1.00 61.97 93 ARG A C 1
ATOM 741 O O . ARG A 1 93 ? -8.081 -8.917 20.059 1.00 61.97 93 ARG A O 1
ATOM 748 N N . LEU A 1 94 ? -9.925 -9.539 21.184 1.00 64.94 94 LEU A N 1
ATOM 749 C CA . LEU A 1 94 ? -9.350 -10.758 21.758 1.00 64.94 94 LEU A CA 1
ATOM 750 C C . LEU A 1 94 ? -9.070 -11.827 20.695 1.00 64.94 94 LEU A C 1
ATOM 752 O O . LEU A 1 94 ? -8.078 -12.547 20.800 1.00 64.94 94 LEU A O 1
ATOM 756 N N . ARG A 1 95 ? -9.914 -11.938 19.664 1.00 65.19 95 ARG A N 1
ATOM 757 C CA . ARG A 1 95 ? -9.715 -12.884 18.557 1.00 65.19 95 ARG A CA 1
ATOM 758 C C . ARG A 1 95 ? -8.541 -12.497 17.665 1.00 65.19 95 ARG A C 1
ATOM 760 O O . ARG A 1 95 ? -7.759 -13.374 17.321 1.00 65.19 95 ARG A O 1
ATOM 767 N N . ILE A 1 96 ? -8.399 -11.210 17.349 1.00 66.00 96 ILE A N 1
ATOM 768 C CA . ILE A 1 96 ? -7.278 -10.681 16.558 1.00 66.00 96 ILE A CA 1
ATOM 769 C C . ILE A 1 96 ? -5.966 -10.852 17.329 1.00 66.00 96 ILE A C 1
ATOM 771 O O . ILE A 1 96 ? -5.030 -11.431 16.794 1.00 66.00 96 ILE A O 1
ATOM 775 N N . ALA A 1 97 ? -5.931 -10.488 18.617 1.00 68.38 97 ALA A N 1
ATOM 776 C CA . ALA A 1 97 ? -4.750 -10.701 19.456 1.00 68.38 97 ALA A CA 1
ATOM 777 C C . ALA A 1 97 ? -4.354 -12.187 19.550 1.00 68.38 97 ALA A C 1
ATOM 779 O O . ALA A 1 97 ? -3.177 -12.525 19.480 1.00 68.38 97 ALA A O 1
ATOM 780 N N . LYS A 1 98 ? -5.329 -13.100 19.667 1.00 68.50 98 LYS A N 1
ATOM 781 C CA . LYS A 1 98 ? -5.056 -14.547 19.636 1.00 68.50 98 LYS A CA 1
ATOM 782 C C . LYS A 1 98 ? -4.526 -15.008 18.282 1.00 68.50 98 LYS A C 1
ATOM 784 O O . LYS A 1 98 ? -3.666 -15.881 18.246 1.00 68.50 98 LYS A O 1
ATOM 789 N N . PHE A 1 99 ? -5.030 -14.446 17.190 1.00 71.38 99 PHE A N 1
ATOM 790 C CA . PHE A 1 99 ? -4.580 -14.794 15.848 1.00 71.38 99 PHE A CA 1
ATOM 791 C C . PHE A 1 99 ? -3.141 -14.324 15.598 1.00 71.38 99 PHE A C 1
ATOM 793 O O . PHE A 1 99 ? -2.330 -15.109 15.113 1.00 71.38 99 PHE A O 1
ATOM 800 N N . ASP A 1 100 ? -2.798 -13.109 16.036 1.00 69.06 100 ASP A N 1
ATOM 801 C CA . ASP A 1 100 ? -1.432 -12.577 15.969 1.00 69.06 100 ASP A CA 1
ATOM 802 C C . ASP A 1 100 ? -0.449 -13.402 16.813 1.00 69.06 100 ASP A C 1
ATOM 804 O O . ASP A 1 100 ? 0.661 -13.680 16.368 1.00 69.06 100 ASP A O 1
ATOM 808 N N . VAL A 1 101 ? -0.850 -13.875 18.000 1.00 74.62 101 VAL A N 1
ATOM 809 C CA . VAL A 1 101 ? -0.003 -14.737 18.850 1.00 74.62 101 VAL A CA 1
ATOM 810 C C . VAL A 1 101 ? 0.230 -16.115 18.222 1.00 74.62 101 VAL A C 1
ATOM 812 O O . VAL A 1 101 ? 1.346 -16.630 18.274 1.00 74.62 101 VAL A O 1
ATOM 815 N N . VAL A 1 102 ? -0.797 -16.706 17.603 1.00 73.50 102 VAL A N 1
ATOM 816 C CA . VAL A 1 102 ? -0.690 -18.007 16.921 1.00 73.50 102 VAL A CA 1
ATOM 817 C C . VAL A 1 102 ? 0.179 -17.905 15.666 1.00 73.50 102 VAL A C 1
ATOM 819 O O . VAL A 1 102 ? 1.012 -18.776 15.431 1.00 73.50 102 VAL A O 1
ATOM 822 N N . LEU A 1 103 ? 0.037 -16.830 14.887 1.00 66.44 103 LEU A N 1
ATOM 823 C CA . LEU A 1 103 ? 0.876 -16.578 13.712 1.00 66.44 103 LEU A CA 1
ATOM 824 C C . LEU A 1 103 ? 2.317 -16.205 14.076 1.00 66.44 103 LEU A C 1
ATOM 826 O O . LEU A 1 103 ? 3.235 -16.557 13.340 1.00 66.44 103 LEU A O 1
ATOM 830 N N . SER A 1 104 ? 2.530 -15.531 15.210 1.00 74.31 104 SER A N 1
ATOM 831 C CA . SER A 1 104 ? 3.864 -15.145 15.681 1.00 74.31 104 SER A CA 1
ATOM 832 C C . SER A 1 104 ? 4.656 -16.300 16.311 1.00 74.31 104 SER A C 1
ATOM 834 O O . SER A 1 104 ? 5.813 -16.096 16.676 1.00 74.31 104 SER A O 1
ATOM 836 N N . GLY A 1 105 ? 4.077 -17.500 16.424 1.00 62.47 105 GLY A N 1
ATOM 837 C CA . GLY A 1 105 ? 4.840 -18.729 16.640 1.00 62.47 105 GLY A CA 1
ATOM 838 C C . GLY A 1 105 ? 5.591 -18.812 17.970 1.00 62.47 105 GLY A C 1
ATOM 839 O O . GLY A 1 105 ? 6.752 -19.206 17.982 1.0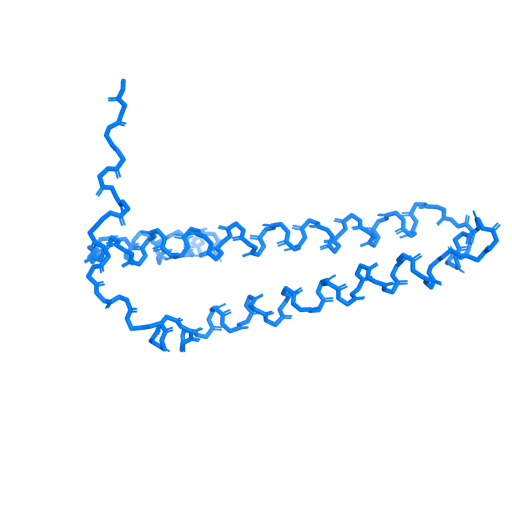0 62.47 105 GLY A O 1
ATOM 840 N N . ASN A 1 106 ? 4.945 -18.504 19.098 1.00 52.91 106 ASN A N 1
ATOM 841 C CA . ASN A 1 106 ? 5.404 -19.094 20.360 1.00 52.91 106 ASN A CA 1
ATOM 842 C C . ASN A 1 106 ? 4.802 -20.502 20.452 1.00 52.91 106 ASN A C 1
ATOM 844 O O . ASN A 1 106 ? 3.626 -20.650 20.783 1.00 52.91 106 ASN A O 1
ATOM 848 N N . SER A 1 107 ? 5.597 -21.501 20.048 1.00 46.12 107 SER A N 1
ATOM 849 C CA . SER A 1 107 ? 5.369 -22.911 20.402 1.00 46.12 107 SER A CA 1
ATOM 850 C C . SER A 1 107 ? 5.513 -23.120 21.904 1.00 46.12 107 SER A C 1
ATOM 852 O O . SER A 1 107 ? 6.379 -22.440 22.500 1.00 46.12 107 SER A O 1
#

InterPro domains:
  IPR016579 Synaptogyrin [PTHR10838] (12-105)

Organism: NCBI:txid48269

Sequence (107 aa):
MFPIDWVYTTTRLEPIDYVRKPQVILRLIIVILAVVDIAIVHNGCYIYGKCLFNEDQASCGYSLLLSSSTFILCLAYLWLDLIVDNVSSIDIRLRIAKFDVVLSGNS